Protein AF-A0A1W2BIL5-F1 (afdb_monomer_lite)

Structure (mmCIF, N/CA/C/O backbone):
data_AF-A0A1W2BIL5-F1
#
_entry.id   AF-A0A1W2BIL5-F1
#
loop_
_atom_site.group_PDB
_atom_site.id
_atom_site.type_symbol
_atom_site.label_atom_id
_atom_site.label_alt_id
_atom_site.label_comp_id
_atom_site.label_asym_id
_atom_site.label_entity_id
_atom_site.label_seq_id
_atom_site.pdbx_PDB_ins_code
_atom_site.Cartn_x
_atom_site.Cartn_y
_atom_site.Cartn_z
_atom_site.occupancy
_atom_site.B_iso_or_equiv
_atom_site.auth_seq_id
_atom_site.auth_comp_id
_atom_site.auth_asym_id
_atom_site.auth_atom_id
_atom_site.pdbx_PDB_model_num
ATOM 1 N N . MET A 1 1 ? -53.932 -40.496 21.798 1.00 39.72 1 MET A N 1
ATOM 2 C CA . MET A 1 1 ? -53.587 -39.557 20.706 1.00 39.72 1 MET A CA 1
ATOM 3 C C . MET A 1 1 ? -52.348 -38.783 21.135 1.00 39.72 1 MET A C 1
ATOM 5 O O . MET A 1 1 ? -52.446 -37.940 22.015 1.00 39.72 1 MET A O 1
ATOM 9 N N . ILE A 1 2 ? -51.178 -39.169 20.626 1.00 43.47 2 ILE A N 1
ATOM 10 C CA . ILE A 1 2 ? -49.862 -38.691 21.080 1.00 43.47 2 ILE A CA 1
ATOM 11 C C . ILE A 1 2 ? -49.521 -37.405 20.318 1.00 43.47 2 ILE A C 1
ATOM 13 O O . ILE A 1 2 ? -49.441 -37.422 19.093 1.00 43.47 2 ILE A O 1
ATOM 17 N N . ARG A 1 3 ? -49.358 -36.283 21.031 1.00 49.50 3 ARG A N 1
ATOM 18 C CA . ARG A 1 3 ? -48.855 -35.027 20.456 1.00 49.50 3 ARG A CA 1
ATOM 19 C C . ARG A 1 3 ? -47.332 -35.117 20.362 1.00 49.50 3 ARG A C 1
ATOM 21 O O . ARG A 1 3 ? -46.648 -35.061 21.377 1.00 49.50 3 ARG A O 1
ATOM 28 N N . ILE A 1 4 ? -46.827 -35.292 19.145 1.00 59.56 4 ILE A N 1
ATOM 29 C CA . ILE A 1 4 ? -45.398 -35.270 18.826 1.00 59.56 4 ILE A CA 1
ATOM 30 C C . ILE A 1 4 ? -44.945 -33.806 18.859 1.00 59.56 4 ILE A C 1
ATOM 32 O O . ILE A 1 4 ? -45.335 -33.008 18.009 1.00 59.56 4 ILE A O 1
ATOM 36 N N . GLY A 1 5 ? -44.178 -33.443 19.888 1.00 54.97 5 GLY A N 1
ATOM 37 C CA . GLY A 1 5 ? -43.511 -32.150 19.994 1.00 54.97 5 GLY A CA 1
ATOM 38 C C . GLY A 1 5 ? -42.202 -32.174 19.212 1.00 54.97 5 GLY A C 1
ATOM 39 O O . GLY A 1 5 ? -41.300 -32.939 19.543 1.00 54.97 5 GLY A O 1
ATOM 40 N N . CYS A 1 6 ? -42.100 -31.345 18.174 1.00 58.75 6 CYS A N 1
ATOM 41 C CA . CYS A 1 6 ? -40.859 -31.126 17.438 1.00 58.75 6 CYS A CA 1
ATOM 42 C C . CYS A 1 6 ? -39.970 -30.172 18.251 1.00 58.75 6 CYS A C 1
ATOM 44 O O . CYS A 1 6 ? -40.236 -28.973 18.314 1.00 58.75 6 CYS A O 1
ATOM 46 N N . ILE A 1 7 ? -38.935 -30.706 18.901 1.00 64.00 7 ILE A N 1
ATOM 47 C CA . ILE A 1 7 ? -37.883 -29.914 19.547 1.00 64.00 7 ILE A CA 1
ATOM 48 C C . ILE A 1 7 ? -36.966 -29.396 18.431 1.00 64.00 7 ILE A C 1
ATOM 50 O O . ILE A 1 7 ? -36.222 -30.171 17.833 1.00 64.00 7 ILE A O 1
ATOM 54 N N . LEU A 1 8 ? -37.039 -28.097 18.120 1.00 59.91 8 LEU A N 1
ATOM 55 C CA . LEU A 1 8 ? -36.036 -27.431 17.286 1.00 59.91 8 LEU A CA 1
ATOM 56 C C . LEU A 1 8 ? -34.719 -27.368 18.072 1.00 59.91 8 LEU A C 1
ATOM 58 O O . LEU A 1 8 ? -34.599 -26.620 19.041 1.00 59.91 8 LEU A O 1
ATOM 62 N N . ALA A 1 9 ? -33.736 -28.162 17.652 1.00 60.47 9 ALA A N 1
ATOM 63 C CA . ALA A 1 9 ? -32.367 -28.066 18.133 1.00 60.47 9 ALA A CA 1
ATOM 64 C C . ALA A 1 9 ? -31.735 -26.772 17.598 1.00 60.47 9 ALA A C 1
ATOM 66 O O . ALA A 1 9 ? -31.495 -26.621 16.402 1.00 60.47 9 ALA A O 1
ATOM 67 N N . LEU A 1 10 ? -31.497 -25.825 18.503 1.00 59.75 10 LEU A N 1
ATOM 68 C CA . LEU A 1 10 ? -30.778 -24.586 18.243 1.00 59.75 10 LEU A CA 1
ATOM 69 C C . LEU A 1 10 ? -29.287 -24.932 18.074 1.00 59.75 10 LEU A C 1
ATOM 71 O O . LEU A 1 10 ? -28.585 -25.172 19.055 1.00 59.75 10 LEU A O 1
ATOM 75 N N . CYS A 1 11 ? -28.801 -25.015 16.836 1.00 55.22 11 CYS A N 1
ATOM 76 C CA . CYS A 1 11 ? -27.371 -25.141 16.560 1.00 55.22 11 CYS A CA 1
ATOM 77 C C . CYS A 1 11 ? -26.672 -23.827 16.938 1.00 55.22 11 CYS A C 1
ATOM 79 O O . CYS A 1 11 ? -26.609 -22.893 16.142 1.00 55.22 11 CYS A O 1
ATOM 81 N N . ALA A 1 12 ? -26.164 -23.749 18.168 1.00 59.03 12 ALA A N 1
ATOM 82 C CA . ALA A 1 12 ? -25.254 -22.696 18.593 1.00 59.03 12 ALA A CA 1
ATOM 83 C C . ALA A 1 12 ? -23.916 -22.887 17.864 1.00 59.03 12 ALA A C 1
ATOM 85 O O . ALA A 1 12 ? -23.092 -23.711 18.260 1.00 59.03 12 ALA A O 1
ATOM 86 N N . ALA A 1 13 ? -23.715 -22.162 16.764 1.00 64.00 13 ALA A N 1
ATOM 87 C CA . ALA A 1 13 ? -22.392 -22.038 16.172 1.00 64.00 13 ALA A CA 1
ATOM 88 C C . ALA A 1 13 ? -21.488 -21.300 17.177 1.00 64.00 13 ALA A C 1
ATOM 90 O O . ALA A 1 13 ? -21.902 -20.263 17.706 1.00 64.00 13 ALA A O 1
ATOM 91 N N . PRO A 1 14 ? -20.280 -21.806 17.475 1.00 56.31 14 PRO A N 1
ATOM 92 C CA . PRO A 1 14 ? -19.353 -21.094 18.333 1.00 56.31 14 PRO A CA 1
ATOM 93 C C . PRO A 1 14 ? -18.915 -19.831 17.593 1.00 56.31 14 PRO A C 1
ATOM 95 O O . PRO A 1 14 ? -18.229 -19.897 16.574 1.00 56.31 14 PRO A O 1
ATOM 98 N N . ALA A 1 15 ? -19.340 -18.673 18.092 1.00 59.41 15 ALA A N 1
ATOM 99 C CA . ALA A 1 15 ? -18.748 -17.410 17.698 1.00 59.41 15 ALA A CA 1
ATOM 100 C C . ALA A 1 15 ? -17.294 -17.429 18.188 1.00 59.41 15 ALA A C 1
ATOM 102 O O . ALA A 1 15 ? -17.038 -17.338 19.389 1.00 59.41 15 ALA A O 1
ATOM 103 N N . LEU A 1 16 ? -16.346 -17.619 17.268 1.00 61.28 16 LEU A N 1
ATOM 104 C CA . LEU A 1 16 ? -14.927 -17.423 17.540 1.00 61.28 16 LEU A CA 1
ATOM 105 C C . LEU A 1 16 ? -14.734 -15.931 17.820 1.00 61.28 16 LEU A C 1
ATOM 107 O O . LEU A 1 16 ? -14.638 -15.121 16.902 1.00 61.28 16 LEU A O 1
ATOM 111 N N . ALA A 1 17 ? -14.775 -15.556 19.095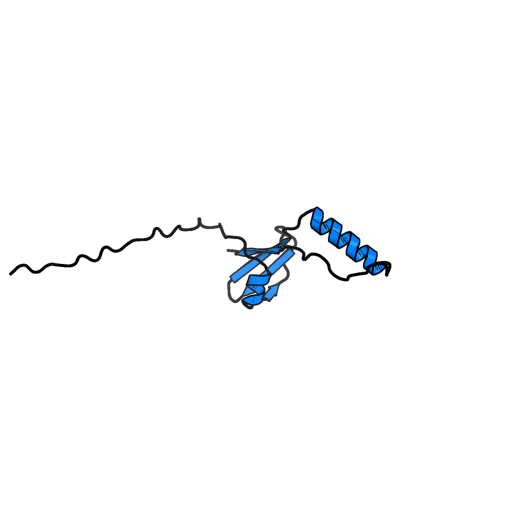 1.00 57.53 17 ALA A N 1
ATOM 112 C CA . ALA A 1 17 ? -14.453 -14.209 19.524 1.00 57.53 17 ALA A CA 1
ATOM 113 C C . ALA A 1 17 ? -12.966 -13.967 19.236 1.00 57.53 17 ALA A C 1
ATOM 115 O O . ALA A 1 17 ? -12.111 -14.624 19.831 1.00 57.53 17 ALA A O 1
ATOM 116 N N . SER A 1 18 ? -12.662 -13.056 18.307 1.00 58.09 18 SER A N 1
ATOM 117 C CA . SER A 1 18 ? -11.301 -12.530 18.162 1.00 58.09 18 SER A CA 1
ATOM 118 C C . SER A 1 18 ? -10.858 -11.951 19.510 1.00 58.09 18 SER A C 1
ATOM 120 O O . SER A 1 18 ? -11.650 -11.282 20.181 1.00 58.09 18 SER A O 1
ATOM 122 N N . GLU A 1 19 ? -9.625 -12.230 19.942 1.00 62.31 19 GLU A N 1
ATOM 123 C CA . GLU A 1 19 ? -9.081 -11.632 21.166 1.00 62.31 19 GLU A CA 1
ATOM 124 C C . GLU A 1 19 ? -9.103 -10.101 21.054 1.00 62.31 19 GLU A C 1
ATOM 126 O O . GLU A 1 19 ? -8.760 -9.536 20.012 1.00 62.31 19 GLU A O 1
ATOM 131 N N . ALA A 1 20 ? -9.483 -9.418 22.139 1.00 63.22 20 ALA A N 1
ATOM 132 C CA . ALA A 1 20 ? -9.439 -7.961 22.198 1.00 63.22 20 ALA A CA 1
ATOM 133 C C . ALA A 1 20 ? -8.028 -7.460 21.836 1.00 63.22 20 ALA A C 1
ATOM 135 O O . ALA A 1 20 ? -7.033 -7.929 22.391 1.00 63.22 20 ALA A O 1
ATOM 136 N N . GLY A 1 21 ? -7.945 -6.525 20.886 1.00 65.56 21 GLY A N 1
ATOM 137 C CA . GLY A 1 21 ? -6.676 -6.007 20.371 1.00 65.56 21 GLY A CA 1
ATOM 138 C C . GLY A 1 21 ? -6.048 -6.800 19.218 1.00 65.56 21 GLY A C 1
ATOM 139 O O . GLY A 1 21 ? -4.924 -6.484 18.834 1.00 65.56 21 GLY A O 1
ATOM 140 N N . LYS A 1 22 ? -6.740 -7.794 18.640 1.00 70.50 22 LYS A N 1
ATOM 141 C CA . LYS A 1 22 ? -6.339 -8.442 17.380 1.00 70.50 22 LYS A CA 1
ATOM 142 C C . LYS A 1 22 ? -7.352 -8.161 16.272 1.00 70.50 22 LYS A C 1
ATOM 144 O O . LYS A 1 22 ? -8.547 -8.407 16.428 1.00 70.50 22 LYS A O 1
ATOM 149 N N . SER A 1 23 ? -6.848 -7.666 15.146 1.00 77.62 23 SER A N 1
ATOM 150 C CA . SER A 1 23 ? -7.606 -7.446 13.916 1.00 77.62 23 SER A CA 1
ATOM 151 C C . SER A 1 23 ? -6.887 -8.126 12.757 1.00 77.62 23 SER A C 1
ATOM 153 O O . SER A 1 23 ? -5.654 -8.137 12.717 1.00 77.62 23 SER A O 1
ATOM 155 N N . ASP A 1 24 ? -7.660 -8.698 11.838 1.00 87.19 24 ASP A N 1
ATOM 156 C CA . ASP A 1 24 ? -7.131 -9.212 10.583 1.00 87.19 24 ASP A CA 1
ATOM 157 C C . ASP A 1 24 ? -6.643 -8.065 9.691 1.00 87.19 24 ASP A C 1
ATOM 159 O O . ASP A 1 24 ? -7.158 -6.943 9.723 1.00 87.19 24 ASP A O 1
ATOM 163 N N . PHE A 1 25 ? -5.652 -8.366 8.856 1.00 91.00 25 PHE A N 1
ATOM 164 C CA . PHE A 1 25 ? -5.239 -7.458 7.796 1.00 91.00 25 PHE A CA 1
ATOM 165 C C . PHE A 1 25 ? -6.304 -7.396 6.695 1.00 91.00 25 PHE A C 1
ATOM 167 O O . PHE A 1 25 ? -6.876 -8.418 6.316 1.00 91.00 25 PHE A O 1
ATOM 174 N N . VAL A 1 26 ? -6.501 -6.212 6.117 1.00 94.31 26 VAL A N 1
ATOM 175 C CA . VAL A 1 26 ? -7.334 -6.000 4.921 1.00 94.31 26 VAL A CA 1
ATOM 176 C C . VAL A 1 26 ? -6.534 -5.293 3.832 1.00 94.31 26 VAL A C 1
ATOM 178 O O . VAL A 1 26 ? -5.646 -4.497 4.135 1.00 94.31 26 VAL A O 1
ATOM 181 N N . TYR A 1 27 ? -6.821 -5.548 2.556 1.00 95.50 27 TYR A N 1
ATOM 182 C CA . TYR A 1 27 ? -6.135 -4.834 1.480 1.00 95.50 27 TYR A CA 1
ATOM 183 C C . TYR A 1 27 ? -6.629 -3.391 1.371 1.00 95.50 27 TYR A C 1
ATOM 185 O O . TYR A 1 27 ? -7.824 -3.111 1.490 1.00 95.50 27 TYR A O 1
ATOM 193 N N . VAL A 1 28 ? -5.712 -2.465 1.070 1.00 95.38 28 VAL A N 1
ATOM 194 C CA . VAL A 1 28 ? -6.077 -1.055 0.843 1.00 95.38 28 VAL A CA 1
ATOM 195 C C . VAL A 1 28 ? -7.110 -0.903 -0.280 1.00 95.38 28 VAL A C 1
ATOM 197 O O . VAL A 1 28 ? -7.996 -0.056 -0.193 1.00 95.38 28 VAL A O 1
ATOM 200 N N . SER A 1 29 ? -7.034 -1.746 -1.314 1.00 94.62 29 SER A N 1
ATOM 201 C CA . SER A 1 29 ? -7.975 -1.741 -2.436 1.00 94.62 29 SER A CA 1
ATOM 202 C C . SER A 1 29 ? -9.403 -2.024 -1.986 1.00 94.62 29 SER A C 1
ATOM 204 O O . SER A 1 29 ? -10.335 -1.394 -2.481 1.00 94.62 29 SER A O 1
ATOM 206 N N . ASP A 1 30 ? -9.569 -2.926 -1.020 1.00 96.38 30 ASP A N 1
ATOM 207 C CA . ASP A 1 30 ? -10.880 -3.320 -0.516 1.00 96.38 30 ASP A CA 1
ATOM 208 C C . ASP A 1 30 ? -11.485 -2.199 0.329 1.00 96.38 30 ASP A C 1
ATOM 210 O O . ASP A 1 30 ? -12.678 -1.921 0.226 1.00 96.38 30 ASP A O 1
ATOM 214 N N . LEU A 1 31 ? -10.665 -1.511 1.130 1.00 96.31 31 LEU A N 1
ATOM 215 C CA . LEU A 1 31 ? -11.090 -0.326 1.879 1.00 96.31 31 LEU A CA 1
ATOM 216 C C . LEU A 1 31 ? -11.468 0.826 0.938 1.00 96.31 31 LEU A C 1
ATOM 218 O O . LEU A 1 31 ? -12.526 1.435 1.101 1.00 96.31 31 LEU A O 1
ATOM 222 N N . ALA A 1 32 ? -10.651 1.093 -0.081 1.00 96.00 32 ALA A N 1
ATOM 223 C CA . ALA A 1 32 ? -10.932 2.128 -1.073 1.00 96.00 32 ALA A CA 1
ATOM 224 C C . ALA A 1 32 ? -12.237 1.842 -1.840 1.00 96.00 32 ALA A C 1
ATOM 226 O O . ALA A 1 32 ? -13.080 2.727 -1.976 1.00 96.00 32 ALA A O 1
ATOM 227 N N . ALA A 1 33 ? -12.464 0.592 -2.263 1.00 97.25 33 ALA A N 1
ATOM 228 C CA . ALA A 1 33 ? -13.713 0.173 -2.908 1.00 97.25 33 ALA A CA 1
ATOM 229 C C . ALA A 1 33 ? -14.944 0.337 -1.997 1.00 97.25 33 ALA A C 1
ATOM 231 O O . ALA A 1 33 ? -16.058 0.539 -2.478 1.00 97.25 33 ALA A O 1
ATOM 232 N N . GLN A 1 34 ? -14.746 0.292 -0.678 1.00 96.56 34 GLN A N 1
ATOM 233 C CA . GLN A 1 34 ? -15.783 0.534 0.322 1.00 96.56 34 GLN A CA 1
ATOM 234 C C . GLN A 1 34 ? -15.967 2.022 0.672 1.00 96.56 34 GLN A C 1
ATOM 236 O O . GLN A 1 34 ? -16.831 2.340 1.495 1.00 96.56 34 GLN A O 1
ATOM 241 N N . GLY A 1 35 ? -15.208 2.938 0.065 1.00 97.12 35 GLY A N 1
ATOM 242 C CA . GLY A 1 35 ? -15.296 4.381 0.306 1.00 97.12 35 GLY A CA 1
ATOM 243 C C . GLY A 1 35 ? -14.596 4.843 1.584 1.00 97.12 35 GLY A C 1
ATOM 244 O O . GLY A 1 35 ? -15.045 5.801 2.209 1.00 97.12 35 GLY A O 1
ATOM 245 N N . PHE A 1 36 ? -13.555 4.130 2.020 1.00 97.81 36 PHE A N 1
ATOM 246 C CA . PHE A 1 36 ? -12.622 4.666 3.007 1.00 97.81 36 PHE A CA 1
ATOM 247 C C . PHE A 1 36 ? -11.693 5.678 2.337 1.00 97.81 36 PHE A C 1
ATOM 249 O O . PHE A 1 36 ? -11.179 5.432 1.247 1.00 97.81 36 PHE A O 1
ATOM 256 N N . GLU A 1 37 ? -11.441 6.783 3.027 1.00 97.88 37 GLU A N 1
ATOM 257 C CA . GLU A 1 37 ? -10.611 7.882 2.537 1.00 97.88 37 GLU A CA 1
ATOM 258 C C . GLU A 1 37 ? -9.226 7.858 3.201 1.00 97.88 37 GLU A C 1
ATOM 260 O O . GLU A 1 37 ? -9.134 7.574 4.400 1.00 97.88 37 GLU A O 1
ATOM 265 N N . PRO A 1 38 ? -8.139 8.167 2.475 1.00 96.81 38 PRO A N 1
ATOM 266 C CA . PRO A 1 38 ? -6.799 8.170 3.045 1.00 96.81 38 PRO A CA 1
ATOM 267 C C . PRO A 1 38 ? -6.565 9.372 3.974 1.00 96.81 38 PRO A C 1
ATOM 269 O O . PRO A 1 38 ? -7.045 10.478 3.727 1.00 96.81 38 PRO A O 1
ATOM 272 N N . PHE A 1 39 ? -5.751 9.183 5.014 1.00 96.25 39 PHE A N 1
ATOM 273 C CA . PHE A 1 39 ? -5.258 10.249 5.886 1.00 96.25 39 PHE A CA 1
ATOM 274 C C . PHE A 1 39 ? -3.766 10.083 6.201 1.00 96.25 39 PHE A C 1
ATOM 276 O O . PHE A 1 39 ? -3.208 8.984 6.169 1.00 96.25 39 PHE A O 1
ATOM 283 N N . ALA A 1 40 ? -3.106 11.200 6.509 1.00 94.81 40 ALA A N 1
ATOM 284 C CA . ALA A 1 40 ? -1.693 11.206 6.863 1.00 94.81 40 ALA A CA 1
ATOM 285 C C . ALA A 1 40 ? -1.480 10.727 8.304 1.00 94.81 40 ALA A C 1
ATOM 287 O O . ALA A 1 40 ? -2.136 11.199 9.232 1.00 94.81 40 ALA A O 1
ATOM 288 N N . THR A 1 41 ? -0.514 9.837 8.500 1.00 91.06 41 THR A N 1
ATOM 289 C CA . THR A 1 41 ? -0.078 9.380 9.822 1.00 91.06 41 THR A CA 1
ATOM 290 C C . THR A 1 41 ? 1.215 10.085 10.219 1.00 91.06 41 THR A C 1
ATOM 292 O O . THR A 1 41 ? 1.958 10.587 9.373 1.00 91.06 41 THR A O 1
ATOM 295 N N . SER A 1 42 ? 1.515 10.126 11.518 1.00 85.38 42 SER A N 1
ATOM 296 C CA . SER A 1 42 ? 2.889 10.404 11.940 1.00 85.38 42 SER A CA 1
ATOM 297 C C . SER A 1 42 ? 3.774 9.195 11.612 1.00 85.38 42 SER A C 1
ATOM 299 O O . SER A 1 42 ? 3.278 8.090 11.394 1.00 85.38 42 SER A O 1
ATOM 301 N N . SER A 1 43 ? 5.096 9.378 11.588 1.00 75.31 43 SER A N 1
ATOM 302 C CA . SER A 1 43 ? 6.041 8.263 11.412 1.00 75.31 43 SER A CA 1
ATOM 303 C C . SER A 1 43 ? 6.034 7.275 12.588 1.00 75.31 43 SER A C 1
ATOM 305 O O . SER A 1 43 ? 6.625 6.195 12.515 1.00 75.31 43 SER A O 1
ATOM 307 N N . THR A 1 44 ? 5.369 7.635 13.684 1.00 67.75 44 THR A N 1
ATOM 308 C CA . THR A 1 44 ? 5.240 6.814 14.880 1.00 67.75 44 THR A CA 1
ATOM 309 C C . THR A 1 44 ? 4.396 5.576 14.576 1.00 67.75 44 THR A C 1
ATOM 311 O O . THR A 1 44 ? 3.234 5.682 14.203 1.00 67.75 44 THR A O 1
ATOM 314 N N . GLY A 1 45 ? 4.977 4.388 14.759 1.00 76.25 45 GLY A N 1
ATOM 315 C CA . GLY A 1 45 ? 4.289 3.108 14.553 1.00 76.25 45 GLY A CA 1
ATOM 316 C C . GLY A 1 45 ? 4.501 2.467 13.178 1.00 76.25 45 GLY A C 1
ATOM 317 O O . GLY A 1 45 ? 4.009 1.367 12.966 1.00 76.25 45 GLY A O 1
ATOM 318 N N . GLY A 1 46 ? 5.253 3.097 12.266 1.00 87.12 46 GLY A N 1
ATOM 319 C CA . GLY A 1 46 ? 5.683 2.478 11.001 1.00 87.12 46 GLY A CA 1
ATOM 320 C C . GLY A 1 46 ? 4.610 2.368 9.911 1.00 87.12 46 GLY A C 1
ATOM 321 O O . GLY A 1 46 ? 4.880 1.800 8.854 1.00 87.12 46 GLY A O 1
ATOM 322 N N . ALA A 1 47 ? 3.414 2.914 10.143 1.00 92.62 47 ALA A N 1
ATOM 323 C CA . ALA A 1 47 ? 2.377 3.013 9.123 1.00 92.62 47 ALA A CA 1
ATOM 324 C C . ALA A 1 47 ? 2.800 3.996 8.023 1.00 92.62 47 ALA A C 1
ATOM 326 O O . ALA A 1 47 ? 3.368 5.054 8.297 1.00 92.62 47 ALA A O 1
ATOM 327 N N . THR A 1 48 ? 2.513 3.646 6.772 1.00 94.19 48 THR A N 1
ATOM 328 C CA . THR A 1 48 ? 2.785 4.495 5.604 1.00 94.19 48 THR A CA 1
ATOM 329 C C . THR A 1 48 ? 1.735 5.598 5.467 1.00 94.19 48 THR A C 1
ATOM 331 O O . THR A 1 48 ? 2.066 6.728 5.122 1.00 94.19 48 THR A O 1
ATOM 334 N N . PHE A 1 49 ? 0.474 5.262 5.735 1.00 95.69 49 PHE A N 1
ATOM 335 C CA . PHE A 1 49 ? -0.676 6.166 5.788 1.00 95.69 49 PHE A CA 1
ATOM 336 C C . PHE A 1 49 ? -1.815 5.460 6.535 1.00 95.69 49 PHE A C 1
ATOM 338 O O . PHE A 1 49 ? -1.673 4.301 6.930 1.00 95.69 49 PHE A O 1
ATOM 345 N N . GLY A 1 50 ? -2.947 6.134 6.725 1.00 95.50 50 GLY A N 1
ATOM 346 C CA . GLY A 1 50 ? -4.156 5.516 7.258 1.00 95.50 50 GLY A CA 1
ATOM 347 C C . GLY A 1 50 ? -5.356 5.643 6.326 1.00 95.50 50 GLY A C 1
ATOM 348 O O . GLY A 1 50 ? -5.339 6.441 5.395 1.00 95.50 50 GLY A O 1
ATOM 349 N N . MET A 1 51 ? -6.396 4.852 6.579 1.00 97.38 51 MET A N 1
ATOM 350 C CA . MET A 1 51 ? -7.679 4.873 5.869 1.00 97.38 51 MET A CA 1
ATOM 351 C C . MET A 1 51 ? -8.805 5.077 6.883 1.00 97.38 51 MET A C 1
ATOM 353 O O . MET A 1 51 ? -8.791 4.441 7.934 1.00 97.38 51 MET A O 1
ATOM 357 N N . GLN A 1 52 ? -9.776 5.943 6.593 1.00 97.19 52 GLN A N 1
ATOM 358 C CA . GLN A 1 52 ? -10.858 6.275 7.523 1.00 97.19 52 GLN A CA 1
ATOM 359 C C . GLN A 1 52 ? -12.243 6.207 6.885 1.00 97.19 52 GLN A C 1
ATOM 361 O O . GLN A 1 52 ? -12.429 6.595 5.730 1.00 97.19 52 GLN A O 1
ATOM 366 N N . LYS A 1 53 ? -13.235 5.781 7.669 1.00 96.50 5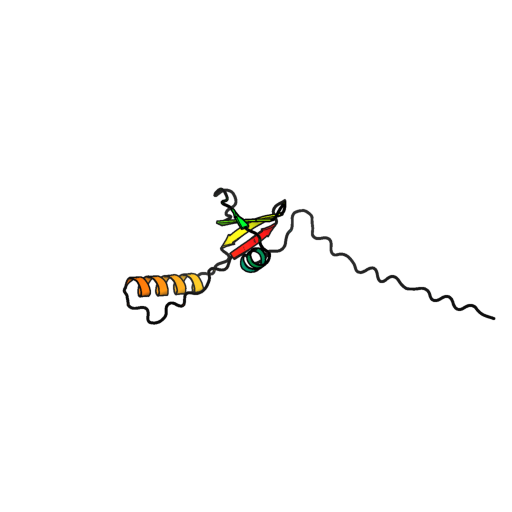3 LYS A N 1
ATOM 367 C CA . LYS A 1 53 ? -14.655 5.901 7.326 1.00 96.50 53 LYS A CA 1
ATOM 368 C C . LYS A 1 53 ? -15.500 5.999 8.594 1.00 96.50 53 LYS A C 1
ATOM 370 O O . LYS A 1 53 ? -15.658 5.035 9.333 1.00 96.50 53 LYS A O 1
ATOM 375 N N . GLY A 1 54 ? -16.085 7.169 8.841 1.00 94.62 54 GLY A N 1
ATOM 376 C CA . GLY A 1 54 ? -16.834 7.406 10.077 1.00 94.62 54 GLY A CA 1
ATOM 377 C C . GLY A 1 54 ? -15.911 7.356 11.297 1.00 94.62 54 GLY A C 1
ATOM 378 O O . GLY A 1 54 ? -15.021 8.192 11.409 1.00 94.62 54 GLY A O 1
ATOM 379 N N . ALA A 1 55 ? -16.144 6.401 12.199 1.00 93.06 55 ALA A N 1
ATOM 380 C CA . ALA A 1 55 ? -15.300 6.170 13.374 1.00 93.06 55 ALA A CA 1
ATOM 381 C C . ALA A 1 55 ? -14.214 5.104 13.142 1.00 93.06 55 ALA A C 1
ATOM 383 O O . ALA A 1 55 ? -13.321 4.965 13.974 1.00 93.06 55 ALA A O 1
ATOM 384 N N . ASP A 1 56 ? -14.278 4.372 12.026 1.00 93.75 56 ASP A N 1
ATOM 385 C CA . ASP A 1 56 ? -13.318 3.317 11.727 1.00 93.75 56 ASP A CA 1
ATOM 386 C C . ASP A 1 56 ? -12.045 3.931 11.155 1.00 93.75 56 ASP A C 1
ATOM 388 O O . ASP A 1 56 ? -12.072 4.651 10.150 1.00 93.75 56 ASP A O 1
ATOM 392 N N . LEU A 1 57 ? -10.927 3.615 11.797 1.00 94.12 57 LEU A N 1
ATOM 393 C CA . LEU A 1 57 ? -9.595 4.051 11.416 1.00 94.12 57 LEU A CA 1
ATOM 394 C C . LEU A 1 57 ? -8.729 2.819 11.183 1.00 94.12 57 LEU A C 1
ATOM 396 O O . LEU A 1 57 ? -8.700 1.897 11.991 1.00 94.12 57 LEU A O 1
ATOM 400 N N . TYR A 1 58 ? -8.015 2.806 10.070 1.00 95.06 58 TYR A N 1
ATOM 401 C CA . TYR A 1 58 ? -7.065 1.764 9.725 1.00 95.06 58 TYR A CA 1
ATOM 402 C C . TYR A 1 58 ? -5.686 2.377 9.514 1.00 95.06 58 TYR A C 1
ATOM 404 O O . TYR A 1 58 ? -5.568 3.435 8.900 1.00 95.06 58 TYR A O 1
ATOM 412 N N . LEU A 1 59 ? -4.636 1.694 9.963 1.00 94.62 59 LEU A N 1
ATOM 413 C CA . LEU A 1 59 ? -3.248 2.027 9.633 1.00 94.62 59 LEU A CA 1
ATOM 414 C C . LEU A 1 59 ? -2.729 1.057 8.580 1.00 94.62 59 LEU A C 1
ATOM 416 O O . LEU A 1 59 ? -2.848 -0.154 8.745 1.00 94.62 59 LEU A O 1
ATOM 420 N N . CYS A 1 60 ? -2.166 1.593 7.503 1.00 95.06 60 CYS A N 1
ATOM 421 C CA . CYS A 1 60 ? -1.743 0.847 6.328 1.00 95.06 60 CYS A CA 1
ATOM 422 C C . CYS A 1 60 ? -0.221 0.759 6.233 1.00 95.06 60 CYS A C 1
ATOM 424 O O . CYS A 1 60 ? 0.494 1.744 6.421 1.00 95.06 60 CYS A O 1
ATOM 426 N N . PHE A 1 61 ? 0.268 -0.431 5.903 1.00 94.12 61 PHE A N 1
ATOM 427 C CA . PHE A 1 61 ? 1.678 -0.793 5.876 1.00 94.12 61 PHE A CA 1
ATOM 428 C C . PHE A 1 61 ? 2.036 -1.395 4.521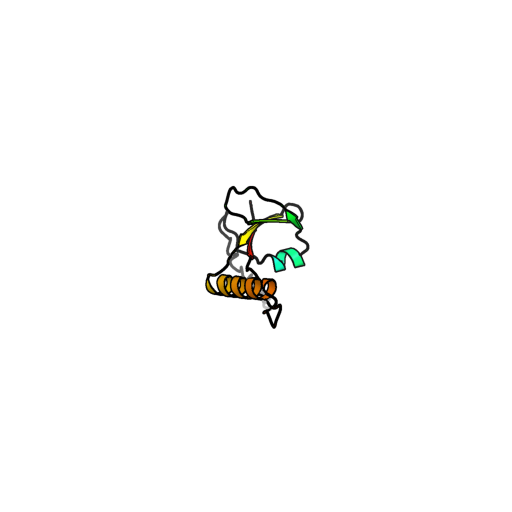 1.00 94.12 61 PHE A C 1
ATOM 430 O O . PHE A 1 61 ? 1.281 -2.194 3.962 1.00 94.12 61 PHE A O 1
ATOM 437 N N . ILE A 1 62 ? 3.211 -1.036 4.009 1.00 93.69 62 ILE A N 1
ATOM 438 C CA . ILE A 1 62 ? 3.790 -1.680 2.829 1.00 93.69 62 ILE A CA 1
ATOM 439 C C . ILE A 1 62 ? 4.138 -3.131 3.190 1.00 93.69 62 ILE A C 1
ATOM 441 O O . ILE A 1 62 ? 4.917 -3.379 4.108 1.00 93.69 62 ILE A O 1
ATOM 445 N N . ALA A 1 63 ? 3.571 -4.081 2.450 1.00 90.75 63 ALA A N 1
ATOM 446 C CA . ALA A 1 63 ? 3.758 -5.522 2.632 1.00 90.75 63 ALA A CA 1
ATOM 447 C C . ALA A 1 63 ? 4.564 -6.124 1.467 1.00 90.75 63 ALA A C 1
ATOM 449 O O . ALA A 1 63 ? 4.222 -7.167 0.912 1.00 90.75 63 ALA A O 1
ATOM 450 N N . ASP A 1 64 ? 5.588 -5.393 1.037 1.00 91.69 64 ASP A N 1
ATOM 451 C CA . ASP A 1 64 ? 6.322 -5.644 -0.198 1.00 91.69 64 ASP A CA 1
ATOM 452 C C . ASP A 1 64 ? 7.413 -6.715 -0.057 1.00 91.69 64 ASP A C 1
ATOM 454 O O . ASP A 1 64 ? 7.879 -7.013 1.043 1.00 91.69 64 ASP A O 1
ATOM 458 N N . ASN A 1 65 ? 7.842 -7.285 -1.185 1.00 92.50 65 ASN A N 1
ATOM 459 C CA . ASN A 1 65 ? 8.948 -8.236 -1.252 1.00 92.50 65 ASN A CA 1
ATOM 460 C C . ASN A 1 65 ? 10.101 -7.715 -2.128 1.00 92.50 65 ASN A C 1
ATOM 462 O O . ASN A 1 65 ? 9.932 -6.859 -2.997 1.00 92.50 65 ASN A O 1
ATOM 466 N N . MET A 1 66 ? 11.306 -8.246 -1.894 1.00 93.00 66 MET A N 1
ATOM 467 C CA . MET A 1 66 ? 12.517 -7.772 -2.575 1.00 93.00 66 MET A CA 1
ATOM 468 C C . MET A 1 66 ? 12.492 -8.014 -4.090 1.00 93.00 66 MET A C 1
ATOM 470 O O . MET A 1 66 ? 13.071 -7.227 -4.836 1.00 93.00 66 MET A O 1
ATOM 474 N N . THR A 1 67 ? 11.837 -9.084 -4.546 1.00 94.12 67 THR A N 1
ATOM 475 C CA . THR A 1 67 ? 11.772 -9.443 -5.966 1.00 94.12 67 THR A CA 1
ATOM 476 C C . THR A 1 67 ? 10.948 -8.425 -6.745 1.00 94.12 67 THR A C 1
ATOM 478 O O . THR A 1 67 ? 11.453 -7.840 -7.702 1.00 94.12 67 THR A O 1
ATOM 481 N N . ASP A 1 68 ? 9.723 -8.146 -6.302 1.00 93.88 68 ASP A N 1
ATOM 482 C CA . ASP A 1 68 ? 8.843 -7.181 -6.964 1.00 93.88 68 ASP A CA 1
ATOM 483 C C . ASP A 1 68 ? 9.406 -5.761 -6.872 1.00 93.88 68 ASP A C 1
ATOM 485 O O . ASP A 1 68 ? 9.318 -4.990 -7.829 1.00 93.88 68 ASP A O 1
ATOM 489 N N . SER A 1 69 ? 10.062 -5.430 -5.757 1.00 93.62 69 SER A N 1
ATOM 490 C CA . SER A 1 69 ? 10.736 -4.142 -5.577 1.00 93.62 69 SER A CA 1
ATOM 491 C C . SER A 1 69 ? 11.864 -3.937 -6.591 1.00 93.62 69 SER A C 1
ATOM 493 O O . SER A 1 69 ? 11.938 -2.887 -7.235 1.00 93.62 69 SER A O 1
ATOM 495 N N . ALA A 1 70 ? 12.690 -4.962 -6.820 1.00 94.38 70 ALA A N 1
ATOM 496 C CA . ALA A 1 70 ? 13.747 -4.912 -7.824 1.00 94.38 70 ALA A CA 1
ATOM 497 C C . ALA A 1 70 ? 13.189 -4.776 -9.251 1.00 94.38 70 ALA A C 1
ATOM 499 O O . ALA A 1 70 ? 13.706 -3.972 -10.028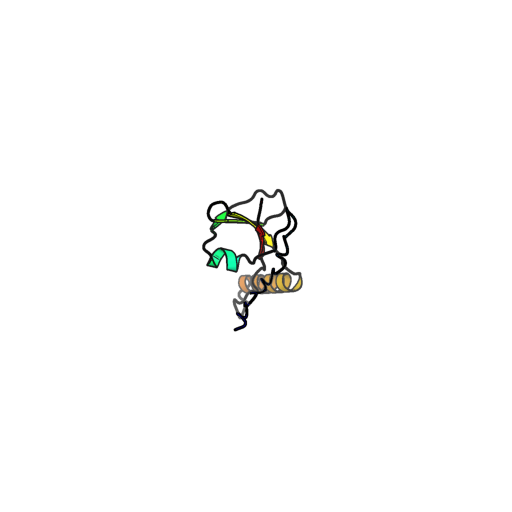 1.00 94.38 70 ALA A O 1
ATOM 500 N N . ILE A 1 71 ? 12.119 -5.508 -9.584 1.00 94.00 71 ILE A N 1
ATOM 501 C CA . ILE A 1 71 ? 11.460 -5.420 -10.898 1.00 94.00 71 ILE A CA 1
ATOM 502 C C . ILE A 1 71 ? 10.910 -4.010 -11.127 1.00 94.00 71 ILE A C 1
ATOM 504 O O . ILE A 1 71 ? 11.167 -3.416 -12.174 1.00 94.00 71 ILE A O 1
ATOM 508 N N . ARG A 1 72 ? 10.213 -3.432 -10.139 1.00 94.44 72 ARG A N 1
ATOM 509 C CA . ARG A 1 72 ? 9.743 -2.041 -10.224 1.00 94.44 72 ARG A CA 1
ATOM 510 C C . ARG A 1 72 ? 10.891 -1.070 -10.450 1.00 94.44 72 ARG A C 1
ATOM 512 O O . ARG A 1 72 ? 10.797 -0.216 -11.325 1.00 94.44 72 ARG A O 1
ATOM 519 N N . GLN A 1 73 ? 11.971 -1.197 -9.680 1.00 93.88 73 GLN A N 1
ATOM 520 C CA . GLN A 1 73 ? 13.119 -0.304 -9.798 1.00 93.88 73 GLN A CA 1
ATOM 521 C C . GLN A 1 73 ? 13.742 -0.375 -11.197 1.00 93.88 73 GLN A C 1
ATOM 523 O O . GLN A 1 73 ? 14.067 0.662 -11.771 1.00 93.88 73 GLN A O 1
ATOM 528 N N . GLN A 1 74 ? 13.878 -1.576 -11.764 1.00 93.69 74 GLN A N 1
ATOM 529 C CA . GLN A 1 74 ? 14.391 -1.764 -13.122 1.00 93.69 74 GLN A CA 1
ATOM 530 C C . GLN A 1 74 ? 13.471 -1.134 -14.171 1.00 93.69 74 GLN A C 1
ATOM 532 O O . GLN A 1 74 ? 13.956 -0.393 -15.023 1.00 93.69 74 GLN A O 1
ATOM 537 N N . ALA A 1 75 ? 12.158 -1.368 -14.078 1.00 93.81 75 ALA A N 1
ATOM 538 C CA . ALA A 1 75 ? 11.180 -0.790 -14.998 1.00 93.81 75 ALA A CA 1
ATOM 539 C C . ALA A 1 75 ? 11.181 0.749 -14.946 1.00 93.81 75 ALA A C 1
ATOM 541 O O . ALA A 1 75 ? 11.187 1.407 -15.983 1.00 93.81 75 ALA A O 1
ATOM 542 N N . LEU A 1 76 ? 11.256 1.335 -13.745 1.00 92.69 76 LEU A N 1
ATOM 543 C CA . LEU A 1 76 ? 11.322 2.788 -13.563 1.00 92.69 76 LEU A CA 1
ATOM 544 C C . LEU A 1 76 ? 12.614 3.386 -14.129 1.00 92.69 76 LEU A C 1
ATOM 546 O O . LEU A 1 76 ? 12.568 4.420 -14.788 1.00 92.69 76 LEU A O 1
ATOM 550 N N . VAL A 1 77 ? 13.764 2.743 -13.905 1.00 94.81 77 VAL A N 1
ATOM 551 C CA . VAL A 1 77 ? 15.042 3.192 -14.482 1.00 94.81 77 VAL A CA 1
ATOM 552 C C . VAL A 1 77 ? 15.009 3.108 -16.008 1.00 94.81 77 VAL A C 1
ATOM 554 O O . VAL A 1 77 ? 15.395 4.067 -16.672 1.00 94.81 77 VAL A O 1
ATOM 557 N N . ALA A 1 78 ? 14.501 2.008 -16.568 1.00 93.94 78 ALA A N 1
ATOM 558 C CA . ALA A 1 78 ? 14.349 1.861 -18.011 1.00 93.94 78 ALA A CA 1
ATOM 559 C C . ALA A 1 78 ? 13.413 2.933 -18.600 1.00 93.94 78 ALA A C 1
ATOM 561 O O . ALA A 1 78 ? 13.705 3.478 -19.662 1.00 93.94 78 ALA A O 1
ATOM 562 N N . GLU A 1 79 ? 12.314 3.282 -17.916 1.00 94.75 79 GLU A N 1
ATOM 563 C CA . GLU A 1 79 ? 11.396 4.338 -18.372 1.00 94.75 79 GLU A CA 1
ATOM 564 C C . GLU A 1 79 ? 12.098 5.698 -18.385 1.00 94.75 79 GLU A C 1
ATOM 566 O O . GLU A 1 79 ? 12.006 6.429 -19.368 1.00 94.75 79 GLU A O 1
ATOM 571 N N . LEU A 1 80 ? 12.846 6.019 -17.324 1.00 94.56 80 LEU A N 1
ATOM 572 C CA . LEU A 1 80 ? 13.604 7.270 -17.226 1.00 94.56 80 LEU A CA 1
ATOM 573 C C . LEU A 1 80 ? 14.689 7.390 -18.304 1.00 94.56 80 LEU A C 1
ATOM 575 O O . LEU A 1 80 ? 14.987 8.499 -18.745 1.00 94.56 80 LEU A O 1
ATOM 579 N N . ASN A 1 81 ? 15.240 6.264 -18.756 1.00 95.69 81 ASN A N 1
ATOM 580 C CA . ASN A 1 81 ? 16.202 6.215 -19.855 1.00 95.69 81 ASN A CA 1
ATOM 581 C C . ASN A 1 81 ? 15.542 6.189 -21.248 1.00 95.69 81 ASN A C 1
ATOM 583 O O . ASN A 1 81 ? 16.247 6.270 -22.252 1.00 95.69 81 ASN A O 1
ATOM 587 N N . GLY A 1 82 ? 14.211 6.075 -21.338 1.00 94.00 82 GLY A N 1
ATOM 588 C CA . GLY A 1 82 ? 13.491 5.915 -22.608 1.00 94.00 82 GLY A CA 1
ATOM 589 C C . GLY A 1 82 ? 13.669 4.536 -23.257 1.00 94.00 82 GLY A C 1
ATOM 590 O O . GLY A 1 82 ? 13.435 4.378 -24.452 1.00 94.00 82 GLY A O 1
ATOM 591 N N . GLU A 1 83 ? 14.097 3.544 -22.479 1.00 93.94 83 GLU A N 1
ATOM 592 C CA . GLU A 1 83 ? 14.420 2.183 -22.921 1.00 93.94 83 GLU A CA 1
ATOM 593 C C . GLU A 1 83 ? 13.298 1.187 -22.609 1.00 93.94 83 GLU A C 1
ATOM 595 O O . GLU A 1 83 ? 13.363 0.036 -23.034 1.00 93.94 83 GLU A O 1
ATOM 600 N N . ASN A 1 84 ? 12.280 1.605 -21.852 1.00 90.94 84 ASN A N 1
ATOM 601 C CA . ASN A 1 84 ? 11.221 0.718 -21.402 1.00 90.94 84 ASN A CA 1
ATOM 602 C C . ASN A 1 84 ? 10.193 0.431 -22.515 1.00 90.94 84 ASN A C 1
ATOM 604 O O . ASN A 1 84 ? 9.456 1.338 -22.911 1.00 90.94 84 ASN A O 1
ATOM 608 N N . PRO A 1 85 ? 10.095 -0.817 -23.011 1.00 85.12 85 PRO A N 1
ATOM 609 C CA . PRO A 1 85 ? 9.130 -1.165 -24.049 1.00 85.12 85 PRO A CA 1
ATOM 610 C C . PRO A 1 85 ? 7.691 -1.277 -23.518 1.00 85.12 85 PRO A C 1
ATOM 612 O O . PRO A 1 85 ? 6.756 -1.252 -24.317 1.00 85.12 85 PRO A O 1
ATOM 615 N N . ASP A 1 86 ? 7.503 -1.419 -22.199 1.00 86.19 86 ASP A N 1
ATOM 616 C CA . ASP A 1 86 ? 6.204 -1.619 -21.554 1.00 86.19 86 ASP A CA 1
ATOM 617 C C . ASP A 1 86 ? 6.140 -0.900 -20.199 1.00 86.19 86 ASP A C 1
ATOM 619 O O . ASP A 1 86 ? 6.900 -1.175 -19.278 1.00 86.19 86 ASP A O 1
ATOM 623 N N . ARG A 1 87 ? 5.161 -0.010 -20.034 1.00 82.88 87 ARG A N 1
ATOM 624 C CA . ARG A 1 87 ? 4.962 0.786 -18.811 1.00 82.88 87 ARG A CA 1
ATOM 625 C C . ARG A 1 87 ? 4.349 0.010 -17.643 1.00 82.88 87 ARG A C 1
ATOM 627 O O . ARG A 1 87 ? 3.945 0.616 -16.651 1.00 82.88 87 ARG A O 1
ATOM 634 N N . THR A 1 88 ? 4.253 -1.308 -17.749 1.00 89.62 88 THR A N 1
ATOM 635 C CA . THR A 1 88 ? 3.754 -2.168 -16.680 1.00 89.62 88 THR A CA 1
ATOM 636 C C . THR A 1 88 ? 4.753 -2.241 -15.524 1.00 89.62 88 THR A C 1
ATOM 638 O O . THR A 1 88 ? 5.922 -2.579 -15.690 1.00 89.62 88 THR A O 1
ATOM 641 N N . VAL A 1 89 ? 4.270 -1.948 -14.319 1.00 90.25 89 VAL A N 1
ATOM 642 C CA . VAL A 1 89 ? 5.047 -1.940 -13.075 1.00 90.25 89 VAL A CA 1
ATOM 643 C C . VAL A 1 89 ? 4.249 -2.731 -12.032 1.00 90.25 89 VAL A C 1
ATOM 645 O O . VAL A 1 89 ? 3.074 -2.418 -11.833 1.00 90.25 89 VAL A O 1
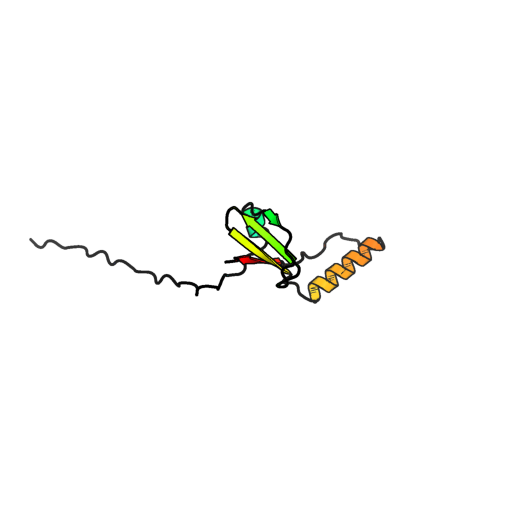ATOM 648 N N . PRO A 1 90 ? 4.824 -3.754 -11.367 1.00 88.06 90 PRO A N 1
ATOM 649 C CA . PRO A 1 90 ? 4.109 -4.505 -10.336 1.00 88.06 90 PRO A CA 1
ATOM 650 C C . PRO A 1 90 ? 3.591 -3.585 -9.228 1.00 88.06 90 PRO A C 1
ATOM 652 O O . PRO A 1 90 ? 4.350 -2.771 -8.706 1.00 88.06 90 PRO A O 1
ATOM 655 N N . ASN A 1 91 ? 2.330 -3.733 -8.821 1.00 89.75 91 ASN A N 1
ATOM 656 C CA . ASN A 1 91 ? 1.763 -2.940 -7.727 1.00 89.75 91 ASN A CA 1
ATOM 657 C C . ASN A 1 91 ? 2.551 -3.134 -6.422 1.00 89.75 91 ASN A C 1
ATOM 659 O O . ASN A 1 91 ? 3.062 -4.220 -6.153 1.00 89.75 91 ASN A O 1
ATOM 663 N N . ILE A 1 92 ? 2.621 -2.089 -5.594 1.00 93.19 92 ILE A N 1
ATOM 664 C CA . ILE A 1 92 ? 3.162 -2.192 -4.234 1.00 93.19 92 ILE A CA 1
ATOM 665 C C . ILE A 1 92 ? 2.044 -2.744 -3.340 1.00 93.19 92 ILE A C 1
ATOM 667 O O . ILE A 1 92 ? 1.025 -2.066 -3.180 1.00 93.19 92 ILE A O 1
ATOM 671 N N . PRO A 1 93 ? 2.182 -3.953 -2.770 1.00 92.12 93 PRO A N 1
ATOM 672 C CA . PRO A 1 93 ? 1.163 -4.502 -1.888 1.00 92.12 93 PRO A CA 1
ATOM 673 C C . PRO A 1 93 ? 1.101 -3.699 -0.584 1.00 92.12 93 PRO A C 1
ATOM 675 O O . PRO A 1 93 ? 2.122 -3.402 0.043 1.00 92.12 93 PRO A O 1
ATOM 678 N N . VAL A 1 94 ? -0.117 -3.362 -0.167 1.00 94.62 94 VAL A N 1
ATOM 679 C CA . VAL A 1 94 ? -0.391 -2.627 1.071 1.00 94.62 94 VAL A CA 1
ATOM 680 C C . VAL A 1 94 ? -1.514 -3.324 1.825 1.00 94.62 94 VAL A C 1
ATOM 682 O O . VAL A 1 94 ? -2.568 -3.619 1.254 1.00 94.62 94 VAL A O 1
ATOM 685 N N . ALA A 1 95 ? -1.281 -3.552 3.113 1.00 94.94 95 ALA A N 1
ATOM 686 C CA . ALA A 1 95 ? -2.239 -4.138 4.036 1.00 94.94 95 ALA A CA 1
ATOM 687 C C . ALA A 1 95 ? -2.526 -3.162 5.179 1.00 94.94 95 ALA A C 1
ATOM 689 O O . ALA A 1 95 ? -1.622 -2.491 5.675 1.00 94.94 95 ALA A O 1
ATOM 690 N N . CYS A 1 96 ? -3.782 -3.084 5.595 1.00 95.06 96 CYS A N 1
ATOM 691 C CA . CYS A 1 96 ? -4.259 -2.167 6.612 1.00 95.06 96 CYS A CA 1
ATOM 692 C C . CYS A 1 96 ? -4.806 -2.928 7.824 1.00 95.06 96 CYS A C 1
ATOM 694 O O . CYS A 1 96 ? -5.402 -3.993 7.675 1.00 95.06 96 CYS A O 1
ATOM 696 N N . VAL A 1 97 ? -4.603 -2.375 9.019 1.00 93.56 97 VAL A N 1
ATOM 697 C CA . VAL A 1 97 ? -5.031 -2.940 10.310 1.00 93.56 97 VAL A CA 1
ATOM 698 C C . VAL A 1 97 ? -5.989 -1.973 10.981 1.00 93.56 97 VAL A C 1
ATOM 700 O O . VAL A 1 97 ? -5.668 -0.786 11.069 1.00 93.56 97 VAL A O 1
ATOM 703 N N . LEU A 1 98 ? -7.129 -2.466 11.469 1.00 93.81 98 LEU A N 1
ATOM 704 C CA . LEU A 1 98 ? -8.077 -1.650 12.229 1.00 93.81 98 LEU A CA 1
ATOM 705 C C . LEU A 1 98 ? -7.419 -1.167 13.527 1.00 93.81 98 LEU A C 1
ATOM 707 O O . LEU A 1 98 ? -6.849 -1.962 14.279 1.00 93.81 98 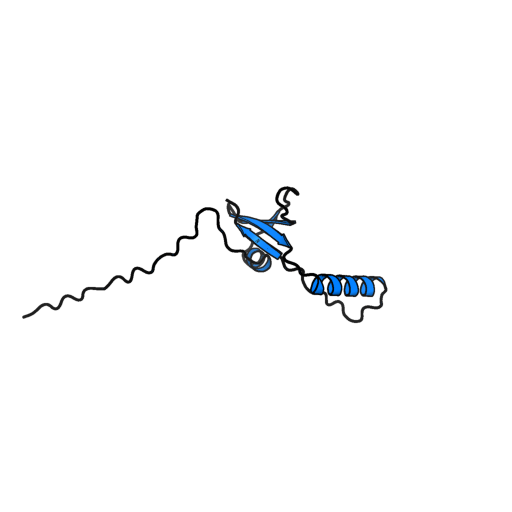LEU A O 1
ATOM 711 N N . THR A 1 99 ? -7.510 0.129 13.800 1.00 87.25 99 THR A N 1
ATOM 712 C CA . THR A 1 99 ? -7.064 0.716 15.063 1.00 87.25 99 THR A CA 1
ATOM 713 C C . THR A 1 99 ? -8.192 0.759 16.078 1.00 87.25 99 THR A C 1
ATOM 715 O O . THR A 1 99 ? -9.361 0.857 15.711 1.00 87.25 99 THR A O 1
ATOM 718 N N . GLN A 1 100 ? -7.813 0.705 17.352 1.00 72.88 100 GLN A N 1
ATOM 719 C CA . GLN A 1 100 ? -8.715 0.749 18.503 1.00 72.88 100 GLN A CA 1
ATOM 720 C C . GLN A 1 100 ? -9.024 2.180 18.933 1.00 72.88 100 GLN A C 1
ATOM 722 O O . GLN A 1 100 ? -8.086 3.008 18.877 1.00 72.88 100 GLN A O 1
#

Sequence (100 aa):
MIRIGCILALCAAPALASEAGKSDFVYVSDLAAQGFEPFATSSTGGATFGMQKGADLYLCFIADNMTDSAIRQQALVAELNGENPDRTVPNIPVACVLTQ

Secondary structure (DSSP, 8-state):
-----------------PPTT----EEHHHHHHTTPEEEPPPSTTS-SEEEEETTEEEEEEE---HHHHHHHHHHHHHHHTT--S--------EEEEE--

Radius of gyration: 23.45 Å; chains: 1; bounding box: 70×51×46 Å

Organism: NCBI:txid1387277

Foldseek 3Di:
DDDDDDDPDDPPDPPPDDPPPDFDKDWPVVLVVVPWDWAADDPPPQFPTWTDDDPKIKGKHFPADPVLVVQQVVQVVCVVVVNHPDNDRDDGTMIIGTDD

pLDDT: mean 84.7, std 15.23, range [39.72, 97.88]